Protein AF-A0A2G3AAY9-F1 (afdb_monomer_lite)

Structure (mmCIF, N/CA/C/O backbone):
data_AF-A0A2G3AAY9-F1
#
_entry.id   AF-A0A2G3AAY9-F1
#
loop_
_atom_site.group_PDB
_atom_site.id
_atom_site.type_symbol
_atom_site.label_atom_id
_atom_site.label_alt_id
_atom_site.label_comp_id
_atom_site.label_asym_id
_atom_site.label_entity_id
_atom_site.label_seq_id
_atom_site.pdbx_PDB_ins_code
_atom_site.Cartn_x
_atom_site.Cartn_y
_atom_site.Cartn_z
_atom_site.occupancy
_atom_site.B_iso_or_equiv
_atom_site.auth_seq_id
_atom_site.auth_comp_id
_atom_site.auth_asym_id
_atom_site.auth_atom_id
_atom_site.pdbx_PDB_model_num
ATOM 1 N N . MET A 1 1 ? 3.836 13.034 23.006 1.00 67.19 1 MET A N 1
ATOM 2 C CA . MET A 1 1 ? 2.646 12.261 22.595 1.00 67.19 1 MET A CA 1
ATOM 3 C C . MET A 1 1 ? 3.127 11.211 21.600 1.00 67.19 1 MET A C 1
ATOM 5 O O . MET A 1 1 ? 3.888 11.596 20.718 1.00 67.19 1 MET A O 1
ATOM 9 N N . PRO A 1 2 ? 2.841 9.915 21.791 1.00 69.81 2 PRO A N 1
ATOM 10 C CA . PRO A 1 2 ? 3.211 8.879 20.825 1.00 69.81 2 PRO A CA 1
ATOM 11 C C . PRO A 1 2 ? 2.418 9.038 19.511 1.00 69.81 2 PRO A C 1
ATOM 13 O O . PRO A 1 2 ? 1.344 9.640 19.539 1.00 69.81 2 PRO A O 1
ATOM 16 N N . PRO A 1 3 ? 2.936 8.542 18.372 1.00 76.62 3 PRO A N 1
ATOM 17 C CA . PRO A 1 3 ? 2.233 8.602 17.091 1.00 76.62 3 PRO A CA 1
ATOM 18 C C . PRO A 1 3 ? 0.943 7.768 17.116 1.00 76.62 3 PRO A C 1
ATOM 20 O O . PRO A 1 3 ? 0.908 6.677 17.684 1.00 76.62 3 PRO A O 1
ATOM 23 N N . GLU A 1 4 ? -0.115 8.284 16.489 1.00 83.81 4 GLU A N 1
ATOM 24 C CA . GLU A 1 4 ? -1.433 7.642 16.435 1.00 83.81 4 GLU A CA 1
ATOM 25 C C . GLU A 1 4 ? -1.524 6.643 15.266 1.00 83.81 4 GLU A C 1
ATOM 27 O O . GLU A 1 4 ? -1.180 6.962 14.129 1.00 83.81 4 GLU A O 1
ATOM 32 N N . ASN A 1 5 ? -2.028 5.431 15.523 1.00 91.69 5 ASN A N 1
ATOM 33 C CA . ASN A 1 5 ? -2.172 4.340 14.541 1.00 91.69 5 ASN A CA 1
ATOM 34 C C . ASN A 1 5 ? -3.445 4.480 13.676 1.00 91.69 5 ASN A C 1
ATOM 36 O O . ASN A 1 5 ? -4.177 3.515 13.463 1.00 91.69 5 ASN A O 1
ATOM 40 N N . LEU A 1 6 ? -3.755 5.702 13.244 1.00 92.44 6 LEU A N 1
ATOM 41 C CA . LEU A 1 6 ? -5.011 6.048 12.561 1.00 92.44 6 LEU A CA 1
ATOM 42 C C . LEU A 1 6 ? -4.795 6.654 11.169 1.00 92.44 6 LEU A C 1
ATOM 44 O O . LEU A 1 6 ? -5.753 6.850 10.425 1.00 92.44 6 LEU A O 1
ATOM 48 N N . ALA A 1 7 ? -3.547 6.962 10.813 1.00 92.56 7 ALA A N 1
ATOM 49 C CA . ALA A 1 7 ? -3.212 7.594 9.547 1.00 92.56 7 ALA A CA 1
ATOM 50 C C . ALA A 1 7 ? -3.374 6.630 8.363 1.00 92.56 7 ALA A C 1
ATOM 52 O O . ALA A 1 7 ? -3.051 5.445 8.453 1.00 92.56 7 ALA A O 1
ATOM 53 N N . ASN A 1 8 ? -3.789 7.164 7.219 1.00 93.31 8 ASN A N 1
ATOM 54 C CA . ASN A 1 8 ? -3.764 6.448 5.952 1.00 93.31 8 ASN A CA 1
ATOM 55 C C . ASN A 1 8 ? -2.347 6.411 5.365 1.00 93.31 8 ASN A C 1
ATOM 57 O O . ASN A 1 8 ? -1.810 7.469 5.018 1.00 93.31 8 ASN A O 1
ATOM 61 N N . PRO A 1 9 ? -1.731 5.228 5.191 1.00 94.31 9 PRO A N 1
ATOM 62 C CA . PRO A 1 9 ? -0.371 5.137 4.671 1.00 94.31 9 PRO A CA 1
ATOM 63 C C . PRO A 1 9 ? -0.291 5.245 3.135 1.00 94.31 9 PRO A C 1
ATOM 65 O O . PRO A 1 9 ? 0.812 5.262 2.588 1.00 94.31 9 PRO A O 1
ATOM 68 N N . THR A 1 10 ? -1.419 5.334 2.415 1.00 94.25 10 THR A N 1
ATOM 69 C CA . THR A 1 10 ? -1.475 5.222 0.941 1.00 94.25 10 THR A CA 1
ATOM 70 C C . THR A 1 10 ? -0.549 6.205 0.225 1.00 94.25 10 THR A C 1
ATOM 72 O O . THR A 1 10 ? 0.198 5.803 -0.665 1.00 94.25 10 THR A O 1
ATOM 75 N N . ALA A 1 11 ? -0.545 7.483 0.615 1.00 94.81 11 ALA A N 1
ATOM 76 C CA . ALA A 1 11 ? 0.270 8.501 -0.056 1.00 94.81 11 ALA A CA 1
ATOM 77 C C . ALA A 1 11 ? 1.779 8.209 0.050 1.00 94.81 11 ALA A C 1
ATOM 79 O O . ALA A 1 11 ? 2.517 8.329 -0.932 1.00 94.81 11 ALA A O 1
ATOM 80 N N . LEU A 1 12 ? 2.232 7.772 1.229 1.00 96.56 12 LEU A N 1
ATOM 81 C CA . LEU A 1 12 ? 3.622 7.379 1.453 1.00 96.56 12 LEU A CA 1
ATOM 82 C C . LEU A 1 12 ? 3.978 6.136 0.630 1.00 96.56 12 LEU A C 1
ATOM 84 O O . LEU A 1 12 ? 5.019 6.103 -0.023 1.00 96.56 12 LEU A O 1
ATOM 88 N N . LEU A 1 13 ? 3.101 5.132 0.615 1.00 97.06 13 LEU A N 1
ATOM 89 C CA . LEU A 1 13 ? 3.324 3.896 -0.134 1.00 97.06 13 LEU A CA 1
ATOM 90 C C . LEU A 1 13 ? 3.402 4.139 -1.648 1.00 97.06 13 LEU A C 1
ATOM 92 O O . LEU A 1 13 ? 4.309 3.630 -2.301 1.00 97.06 13 LEU A O 1
ATOM 96 N N . LEU A 1 14 ? 2.521 4.972 -2.207 1.00 97.12 14 LEU A N 1
ATOM 97 C CA . LEU A 1 14 ? 2.563 5.343 -3.627 1.00 97.12 14 LEU A CA 1
ATOM 98 C C . LEU A 1 14 ? 3.801 6.184 -3.982 1.00 97.12 14 LEU A C 1
ATOM 100 O O . LEU A 1 14 ? 4.340 6.070 -5.087 1.00 97.12 14 LEU A O 1
ATOM 104 N N . SER A 1 15 ? 4.299 6.984 -3.037 1.00 98.19 15 SER A N 1
ATOM 105 C CA . SER A 1 15 ? 5.580 7.685 -3.194 1.00 98.19 15 SER A CA 1
ATOM 106 C C . SER A 1 15 ? 6.742 6.688 -3.280 1.00 98.19 15 SER A C 1
ATOM 108 O O . SER A 1 15 ? 7.589 6.802 -4.166 1.00 98.19 15 SER A O 1
ATOM 110 N N . SER A 1 16 ? 6.737 5.648 -2.440 1.00 98.06 16 SER A N 1
ATOM 111 C CA . SER A 1 16 ? 7.710 4.548 -2.506 1.00 98.06 16 SER A CA 1
ATOM 112 C C . SER A 1 16 ? 7.608 3.742 -3.806 1.00 98.06 16 SER A C 1
ATOM 114 O O . SER A 1 16 ? 8.634 3.391 -4.383 1.00 98.06 16 SER A O 1
ATOM 116 N N . VAL A 1 17 ? 6.399 3.496 -4.325 1.00 98.50 17 VAL A N 1
ATOM 117 C CA . VAL A 1 17 ? 6.199 2.885 -5.656 1.00 98.50 17 VAL A CA 1
ATOM 118 C C . VAL A 1 17 ? 6.840 3.747 -6.745 1.00 98.50 17 VAL A C 1
ATOM 120 O O . VAL A 1 17 ? 7.570 3.233 -7.591 1.00 98.50 17 VAL A O 1
ATOM 123 N N . SER A 1 18 ? 6.624 5.063 -6.702 1.00 98.12 18 SER A N 1
ATOM 124 C CA . SER A 1 18 ? 7.225 6.003 -7.658 1.00 98.12 18 SER A CA 1
ATOM 125 C C . SER A 1 18 ? 8.755 5.990 -7.582 1.00 98.12 18 SER A C 1
ATOM 127 O O . SER A 1 18 ? 9.425 5.980 -8.614 1.00 98.12 18 SER A O 1
ATOM 129 N N . MET A 1 19 ? 9.317 5.903 -6.372 1.00 98.62 19 MET A N 1
ATOM 130 C CA . MET A 1 19 ? 10.757 5.729 -6.157 1.00 98.62 19 MET A CA 1
ATOM 131 C C . MET A 1 19 ? 11.272 4.418 -6.767 1.00 98.62 19 MET A C 1
ATOM 133 O O . MET A 1 19 ? 12.287 4.428 -7.456 1.00 98.62 19 MET A O 1
ATOM 137 N N . LEU A 1 20 ? 10.578 3.293 -6.566 1.00 98.69 20 LEU A N 1
ATOM 138 C CA . LEU A 1 20 ? 10.966 2.012 -7.168 1.00 98.69 20 LEU A CA 1
ATOM 139 C C . LEU A 1 20 ? 10.963 2.079 -8.699 1.00 98.69 20 LEU A C 1
ATOM 141 O O . LEU A 1 20 ? 11.884 1.563 -9.327 1.00 98.69 20 LEU A O 1
ATOM 145 N N . ARG A 1 21 ? 9.981 2.767 -9.298 1.00 98.31 21 ARG A N 1
ATOM 146 C CA . ARG A 1 21 ? 9.967 3.020 -10.748 1.00 98.31 21 ARG A CA 1
ATOM 147 C C . ARG A 1 21 ? 11.161 3.867 -11.193 1.00 98.31 21 ARG A C 1
ATOM 149 O O . ARG A 1 21 ? 11.738 3.571 -12.230 1.00 98.31 21 ARG A O 1
ATOM 156 N N . HIS A 1 22 ? 11.544 4.882 -10.416 1.00 98.12 22 HIS A N 1
ATOM 157 C CA . HIS A 1 22 ? 12.720 5.713 -10.703 1.00 98.12 22 HIS A CA 1
ATOM 158 C C . HIS A 1 22 ? 14.040 4.927 -10.635 1.00 98.12 22 HIS A C 1
ATOM 160 O O . HIS A 1 22 ? 14.970 5.232 -11.371 1.00 98.12 22 HIS A O 1
ATOM 166 N N . LEU A 1 23 ? 14.106 3.898 -9.789 1.00 98.62 23 LEU A N 1
ATOM 167 C CA . LEU A 1 23 ? 15.250 2.989 -9.663 1.00 98.62 23 LEU A CA 1
ATOM 168 C C . LEU A 1 23 ? 15.223 1.823 -10.673 1.00 98.62 23 LEU A C 1
ATOM 170 O O . LEU A 1 23 ? 15.963 0.860 -10.495 1.00 98.62 23 LEU A O 1
ATOM 174 N N . GLU A 1 24 ? 14.349 1.872 -11.684 1.00 98.50 24 GLU A N 1
ATOM 175 C CA . GLU A 1 24 ? 14.152 0.815 -12.694 1.00 98.50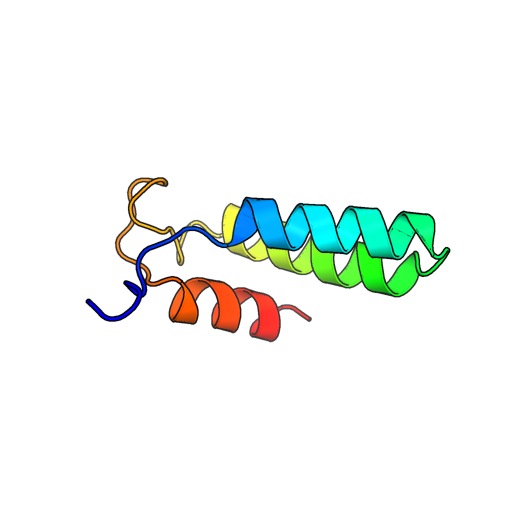 24 GLU A CA 1
ATOM 176 C C . GLU A 1 24 ? 13.701 -0.546 -12.110 1.00 98.50 24 GLU A C 1
ATOM 178 O O . GLU A 1 24 ? 13.773 -1.591 -12.755 1.00 98.50 24 GLU A O 1
ATOM 183 N N . LEU A 1 25 ? 13.159 -0.554 -10.885 1.00 98.56 25 LEU A N 1
ATOM 184 C CA . LEU A 1 25 ? 12.648 -1.746 -10.194 1.00 98.56 25 LEU A CA 1
ATOM 185 C C . LEU A 1 25 ? 11.155 -1.976 -10.486 1.00 98.56 25 LEU A C 1
ATOM 187 O O . LEU A 1 25 ? 10.343 -2.109 -9.564 1.00 98.56 25 LEU A O 1
ATOM 191 N N . HIS A 1 26 ? 10.792 -2.023 -11.768 1.00 98.06 26 HIS A N 1
ATOM 192 C CA . HIS A 1 26 ? 9.398 -2.043 -12.229 1.00 98.06 26 HIS A CA 1
ATOM 193 C C . HIS A 1 26 ? 8.579 -3.210 -11.660 1.00 98.06 26 HIS A C 1
ATOM 195 O O . HIS A 1 26 ? 7.538 -2.960 -11.061 1.00 98.06 26 HIS A O 1
ATOM 201 N N . ASP A 1 27 ? 9.093 -4.444 -11.696 1.00 98.19 27 ASP A N 1
ATOM 202 C CA . ASP A 1 27 ? 8.376 -5.623 -11.177 1.00 98.19 27 ASP A CA 1
ATOM 203 C C . ASP A 1 27 ? 7.980 -5.487 -9.697 1.00 98.19 27 ASP A C 1
ATOM 205 O O . ASP A 1 27 ? 6.930 -5.960 -9.262 1.00 98.19 27 ASP A O 1
ATOM 209 N N . LYS A 1 28 ? 8.835 -4.844 -8.890 1.00 98.19 28 LYS A N 1
ATOM 210 C CA . LYS A 1 28 ? 8.565 -4.614 -7.460 1.00 98.19 28 LYS A CA 1
ATOM 211 C C . LYS A 1 28 ? 7.540 -3.503 -7.281 1.00 98.19 28 LYS A C 1
ATOM 213 O O . LYS A 1 28 ? 6.657 -3.628 -6.437 1.00 98.19 28 LYS A O 1
ATOM 218 N N . ALA A 1 29 ? 7.664 -2.438 -8.071 1.00 98.50 29 ALA A N 1
ATOM 219 C CA . ALA A 1 29 ? 6.719 -1.333 -8.068 1.00 98.50 29 ALA A CA 1
ATOM 220 C C . ALA A 1 29 ? 5.308 -1.807 -8.445 1.00 98.50 29 ALA A C 1
ATOM 222 O O . ALA A 1 29 ? 4.360 -1.477 -7.738 1.00 98.50 29 ALA A O 1
ATOM 223 N N . ASP A 1 30 ? 5.188 -2.616 -9.499 1.00 98.38 30 ASP A N 1
ATOM 224 C CA . ASP A 1 30 ? 3.910 -3.131 -9.996 1.00 98.38 30 ASP A CA 1
ATOM 225 C C . ASP A 1 30 ? 3.249 -4.054 -8.966 1.00 98.38 30 ASP A C 1
ATOM 227 O O . ASP A 1 30 ? 2.101 -3.826 -8.599 1.00 98.38 30 ASP A O 1
ATOM 231 N N . ARG A 1 31 ? 3.995 -5.010 -8.387 1.00 98.44 31 ARG A N 1
ATOM 232 C CA . ARG A 1 31 ? 3.468 -5.890 -7.324 1.00 98.44 31 ARG A CA 1
ATOM 233 C C . ARG A 1 31 ? 2.920 -5.115 -6.126 1.00 98.44 31 ARG A C 1
ATOM 235 O O . ARG A 1 31 ? 1.832 -5.416 -5.644 1.00 98.44 31 ARG A O 1
ATOM 242 N N . ILE A 1 32 ? 3.665 -4.116 -5.647 1.00 98.25 32 ILE A N 1
ATOM 243 C CA . ILE A 1 32 ? 3.246 -3.302 -4.497 1.00 98.25 32 ILE A CA 1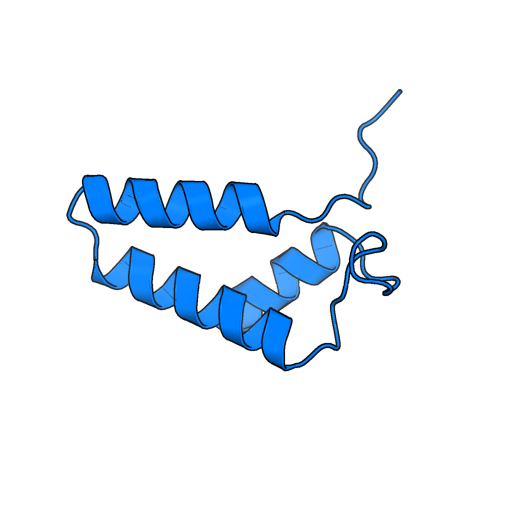
ATOM 244 C C . ILE A 1 32 ? 2.042 -2.431 -4.863 1.00 98.25 32 ILE A C 1
ATOM 246 O O . ILE A 1 32 ? 1.096 -2.337 -4.083 1.00 98.25 32 ILE A O 1
ATOM 250 N N . GLN A 1 33 ? 2.053 -1.808 -6.042 1.00 98.25 33 GLN A N 1
ATOM 251 C CA . GLN A 1 33 ? 0.943 -0.979 -6.502 1.00 98.25 33 GLN A CA 1
ATOM 252 C C . GLN A 1 33 ? -0.343 -1.795 -6.653 1.00 98.25 33 GLN A C 1
ATOM 254 O O . GLN A 1 33 ? -1.392 -1.360 -6.179 1.00 98.25 33 GLN A O 1
ATOM 259 N N . ASP A 1 34 ? -0.264 -2.986 -7.241 1.00 98.25 34 ASP A N 1
ATOM 260 C CA . ASP A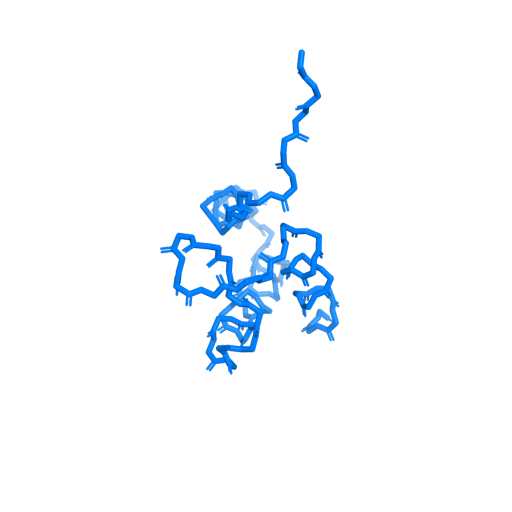 1 34 ? -1.410 -3.879 -7.402 1.00 98.25 34 ASP A CA 1
ATOM 261 C C . ASP A 1 34 ? -1.979 -4.320 -6.051 1.00 98.25 34 ASP A C 1
ATOM 263 O O . ASP A 1 34 ? -3.198 -4.312 -5.870 1.00 98.25 34 ASP A O 1
ATOM 267 N N . ALA A 1 35 ? -1.122 -4.652 -5.081 1.00 98.19 35 ALA A N 1
ATOM 268 C CA . ALA A 1 35 ? -1.552 -4.994 -3.727 1.00 98.19 35 ALA A CA 1
ATOM 269 C C . ALA A 1 35 ? -2.273 -3.821 -3.037 1.00 98.19 35 ALA A C 1
ATOM 271 O O . ALA A 1 35 ? -3.351 -4.005 -2.473 1.00 98.19 35 ALA A O 1
ATOM 272 N N . ILE A 1 36 ? -1.743 -2.595 -3.151 1.00 97.25 36 ILE A N 1
ATOM 273 C CA . ILE A 1 36 ? -2.392 -1.380 -2.623 1.00 97.25 36 ILE A CA 1
ATOM 274 C C . ILE A 1 36 ? -3.773 -1.180 -3.259 1.00 97.25 36 ILE A C 1
ATOM 276 O O . ILE A 1 36 ? -4.758 -0.953 -2.553 1.00 97.25 36 ILE A O 1
ATOM 280 N N . LEU A 1 37 ? -3.859 -1.270 -4.589 1.00 96.31 37 LEU A N 1
ATOM 281 C CA . LEU A 1 37 ? -5.110 -1.056 -5.316 1.00 96.31 37 LEU A CA 1
ATOM 282 C C . LEU A 1 37 ? -6.158 -2.122 -4.982 1.00 96.31 37 LEU A C 1
ATOM 284 O O . LEU A 1 37 ? -7.327 -1.773 -4.816 1.00 96.31 37 LEU A O 1
ATOM 288 N N . LYS A 1 38 ? -5.756 -3.389 -4.822 1.00 96.81 38 LYS A N 1
ATOM 289 C CA . LYS A 1 38 ? -6.648 -4.469 -4.369 1.00 96.81 38 LYS A CA 1
ATOM 290 C C . LYS A 1 38 ? -7.212 -4.189 -2.978 1.00 96.81 38 LYS A C 1
ATOM 292 O O . LYS A 1 38 ? -8.431 -4.216 -2.820 1.00 96.81 38 LYS A O 1
ATOM 297 N N . THR A 1 39 ? -6.371 -3.836 -2.003 1.00 95.94 39 THR A N 1
ATOM 298 C CA . THR A 1 39 ? -6.821 -3.510 -0.636 1.00 95.94 39 THR A CA 1
ATOM 299 C C . THR A 1 39 ? -7.834 -2.365 -0.625 1.00 95.94 39 THR A C 1
ATOM 301 O O . THR A 1 39 ? -8.854 -2.437 0.065 1.00 95.94 39 THR A O 1
ATOM 304 N N . ILE A 1 40 ? -7.589 -1.318 -1.420 1.00 93.25 40 ILE A N 1
ATOM 305 C CA . ILE A 1 40 ? -8.515 -0.185 -1.552 1.00 93.25 40 ILE A CA 1
ATOM 306 C C . ILE A 1 40 ? -9.827 -0.630 -2.212 1.00 93.25 40 ILE A C 1
ATOM 308 O O . ILE A 1 40 ? -10.903 -0.287 -1.718 1.00 93.25 40 ILE A O 1
ATOM 312 N N . ALA A 1 41 ? -9.751 -1.405 -3.298 1.00 94.12 41 ALA A N 1
ATOM 313 C CA . ALA A 1 41 ? -10.915 -1.870 -4.052 1.00 94.12 41 ALA A CA 1
ATOM 314 C C . ALA A 1 41 ? -11.829 -2.798 -3.235 1.00 94.12 41 ALA A C 1
ATOM 316 O O . ALA A 1 41 ? -13.048 -2.750 -3.397 1.00 94.12 41 ALA A O 1
ATOM 317 N N . GLU A 1 42 ? -11.272 -3.604 -2.327 1.00 94.31 42 GLU A N 1
ATOM 318 C CA . GLU A 1 42 ? -12.063 -4.419 -1.399 1.00 94.31 42 GLU A CA 1
ATOM 319 C C . GLU A 1 42 ? -12.896 -3.575 -0.428 1.00 94.31 42 GLU A C 1
ATOM 321 O O . GLU A 1 42 ? -13.933 -4.029 0.059 1.00 94.31 42 GLU A O 1
ATOM 326 N N . GLY A 1 43 ? -12.432 -2.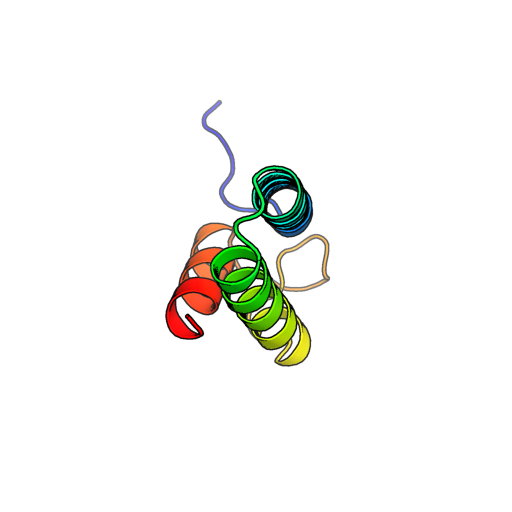366 -0.097 1.00 91.69 43 GLY A N 1
ATOM 327 C CA . GLY A 1 43 ? -13.131 -1.435 0.789 1.00 91.69 43 GLY A CA 1
ATOM 328 C C . GLY A 1 43 ? -13.317 -1.925 2.232 1.00 91.69 43 GLY A C 1
ATOM 329 O O . GLY A 1 43 ? -14.042 -1.277 2.994 1.00 91.69 43 GLY A O 1
ATOM 330 N N . LYS A 1 44 ? -12.689 -3.045 2.620 1.00 93.31 44 LYS A N 1
ATOM 331 C CA . LYS A 1 44 ? -12.769 -3.643 3.966 1.00 93.31 44 LYS A CA 1
ATOM 332 C C . LYS A 1 44 ? -11.881 -2.916 4.971 1.00 93.31 44 LYS A C 1
ATOM 334 O O . LYS 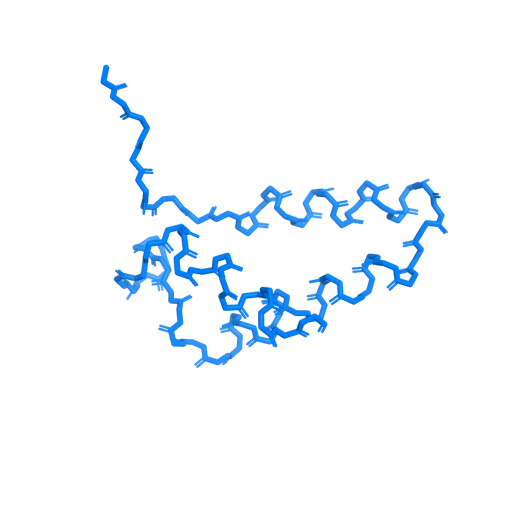A 1 44 ? -12.323 -2.598 6.069 1.00 93.31 44 LYS A O 1
ATOM 339 N N . TYR A 1 45 ? -10.651 -2.608 4.569 1.00 93.94 45 TYR A N 1
ATOM 340 C CA . TYR A 1 45 ? -9.653 -1.942 5.399 1.00 93.94 45 TYR A CA 1
ATOM 341 C C . TYR A 1 45 ? -9.598 -0.470 5.005 1.00 93.94 45 TYR A C 1
ATOM 343 O O . TYR A 1 45 ? -8.732 -0.056 4.252 1.00 93.94 45 TYR A O 1
ATOM 351 N N . ARG A 1 46 ? -10.575 0.330 5.432 1.00 92.25 46 ARG A N 1
ATOM 352 C CA . ARG A 1 46 ? -10.568 1.785 5.204 1.00 92.25 46 ARG A CA 1
ATOM 353 C C . ARG A 1 46 ? -10.185 2.496 6.490 1.00 92.25 46 ARG A C 1
ATOM 355 O O . ARG A 1 46 ? -10.792 2.239 7.526 1.00 92.25 46 ARG A O 1
ATOM 362 N N . THR A 1 47 ? -9.197 3.377 6.419 1.00 92.06 47 THR A N 1
ATOM 363 C CA . THR A 1 47 ? -8.815 4.256 7.529 1.00 92.06 47 THR A CA 1
ATOM 364 C C . THR A 1 47 ? -9.852 5.364 7.738 1.00 92.06 47 THR A C 1
ATOM 366 O O . THR A 1 47 ? -10.755 5.546 6.915 1.00 92.06 47 THR A O 1
ATOM 369 N N . GLY A 1 48 ? -9.762 6.086 8.858 1.00 89.81 48 GLY A N 1
ATOM 370 C CA . GLY A 1 48 ? -10.769 7.078 9.264 1.00 89.81 48 GLY A CA 1
ATOM 371 C C . GLY A 1 48 ? -11.030 8.178 8.230 1.00 89.81 48 GLY A C 1
ATOM 372 O O . GLY A 1 48 ? -12.176 8.534 7.970 1.00 89.81 48 GLY A O 1
ATOM 373 N N . ASP A 1 49 ? -9.979 8.660 7.571 1.00 88.62 49 ASP A N 1
ATOM 374 C CA . ASP A 1 49 ? -10.032 9.634 6.471 1.00 88.62 49 ASP A CA 1
ATOM 375 C C . ASP A 1 49 ? -10.744 9.104 5.213 1.00 88.62 49 ASP A C 1
ATOM 377 O O . ASP A 1 49 ? -11.297 9.886 4.443 1.00 88.62 49 ASP A O 1
ATOM 381 N N . LEU A 1 50 ? -10.790 7.782 5.029 1.00 86.88 50 LEU A N 1
ATOM 382 C CA . LEU A 1 50 ? -11.543 7.107 3.966 1.00 86.88 50 LEU A CA 1
ATOM 383 C C . LEU A 1 50 ? -12.951 6.676 4.420 1.00 86.88 50 LEU A C 1
ATOM 385 O O . LEU A 1 50 ? -13.624 5.906 3.725 1.00 86.88 50 LEU A O 1
ATOM 389 N N . GLY A 1 51 ? -13.401 7.146 5.589 1.00 88.56 51 GLY A N 1
ATOM 390 C CA . GLY A 1 51 ? -14.715 6.839 6.153 1.00 88.56 51 GLY A CA 1
ATOM 391 C C . GLY A 1 51 ? -14.839 5.426 6.727 1.00 88.56 51 GLY A C 1
ATOM 392 O O . GLY A 1 51 ? -15.951 4.905 6.815 1.00 88.56 51 GLY A O 1
ATOM 393 N N . GLY A 1 52 ? -13.720 4.785 7.072 1.00 91.94 52 GLY A N 1
ATOM 394 C CA . GLY A 1 52 ? -13.706 3.494 7.756 1.00 91.94 52 GLY A CA 1
ATOM 395 C C . GLY A 1 52 ? -13.181 3.583 9.187 1.00 91.94 52 GLY A C 1
ATOM 396 O O . GLY A 1 52 ? -13.063 4.658 9.767 1.00 91.94 52 GLY A O 1
ATOM 397 N N . THR A 1 53 ? -12.886 2.427 9.773 1.00 93.62 53 THR A N 1
ATOM 398 C CA . THR A 1 53 ? -12.420 2.303 11.164 1.00 93.62 53 THR A CA 1
ATOM 399 C C . THR A 1 53 ? -11.107 1.536 11.285 1.00 93.62 53 THR A C 1
ATOM 401 O O . THR A 1 53 ? -10.670 1.268 12.400 1.00 93.62 53 THR A O 1
ATOM 404 N N . ALA A 1 54 ? -10.498 1.150 10.162 1.00 95.44 54 ALA A N 1
ATOM 405 C CA . ALA A 1 54 ? -9.249 0.406 10.167 1.00 95.44 54 ALA A CA 1
ATOM 406 C C . ALA A 1 54 ? -8.092 1.302 10.623 1.00 95.44 54 ALA A C 1
ATOM 408 O O . ALA A 1 54 ? -8.013 2.486 10.291 1.00 95.44 54 ALA A O 1
ATOM 409 N N . SER A 1 55 ? -7.172 0.710 11.365 1.00 96.00 55 SER A N 1
ATOM 410 C CA . SER A 1 55 ? -5.902 1.315 11.744 1.00 96.00 55 SER A CA 1
ATOM 411 C C . SER A 1 55 ? -4.900 1.315 10.586 1.00 96.00 55 SER A C 1
ATOM 413 O O . SER A 1 55 ? -5.024 0.553 9.620 1.00 96.00 55 SER A O 1
ATOM 415 N N . THR A 1 56 ? -3.840 2.119 10.711 1.00 95.56 56 THR A N 1
ATOM 416 C CA . THR A 1 56 ? -2.698 2.091 9.776 1.00 95.56 56 THR A CA 1
ATOM 417 C C . THR A 1 56 ? -2.100 0.685 9.677 1.00 95.56 56 THR A C 1
ATOM 419 O O . THR A 1 56 ? -1.732 0.229 8.593 1.00 95.56 56 THR A O 1
ATOM 422 N N . THR A 1 57 ? -2.027 -0.015 10.812 1.00 96.00 57 THR A N 1
ATOM 423 C CA . THR A 1 57 ? -1.499 -1.383 10.903 1.00 96.00 57 THR A CA 1
ATOM 424 C C . THR A 1 57 ? -2.381 -2.383 10.159 1.00 96.00 57 THR A C 1
ATOM 426 O O . THR A 1 57 ? -1.866 -3.161 9.363 1.00 96.00 57 THR A O 1
ATOM 429 N N . GLU A 1 58 ? -3.700 -2.350 10.363 1.00 96.56 58 GLU A N 1
ATOM 430 C CA . GLU A 1 58 ? -4.630 -3.246 9.658 1.00 96.56 58 GLU A CA 1
ATOM 431 C C . GLU A 1 58 ? -4.599 -3.019 8.146 1.00 96.56 58 GLU A C 1
ATOM 433 O O . GLU A 1 58 ? -4.541 -3.984 7.387 1.00 96.56 58 GLU A O 1
ATOM 438 N N . PHE A 1 59 ? -4.560 -1.756 7.711 1.00 96.31 59 PHE A N 1
ATOM 439 C CA . PHE A 1 59 ? -4.414 -1.414 6.296 1.00 96.31 59 PHE A CA 1
ATOM 440 C C . PHE A 1 59 ? -3.118 -1.979 5.700 1.00 96.31 59 PHE A C 1
ATOM 442 O O . PHE A 1 59 ? -3.120 -2.565 4.620 1.00 96.31 59 PHE A O 1
ATOM 449 N N . THR A 1 60 ? -2.005 -1.820 6.420 1.00 96.56 60 THR A N 1
ATOM 450 C CA . THR A 1 60 ? -0.684 -2.288 5.974 1.00 96.56 60 THR A CA 1
ATOM 451 C C . THR A 1 60 ? -0.626 -3.813 5.906 1.00 96.56 60 THR A C 1
ATOM 453 O O . THR A 1 60 ? -0.141 -4.354 4.917 1.00 96.56 60 THR A O 1
ATOM 456 N N . ASN A 1 61 ? -1.163 -4.510 6.910 1.00 97.50 61 ASN A N 1
ATOM 457 C CA . ASN A 1 61 ? -1.223 -5.972 6.916 1.00 97.50 61 ASN A CA 1
ATOM 458 C C . ASN A 1 61 ? -2.054 -6.502 5.745 1.00 97.50 61 ASN A C 1
ATOM 460 O O . ASN A 1 61 ? -1.601 -7.401 5.047 1.00 97.50 61 ASN A O 1
ATOM 464 N N . ALA A 1 62 ? -3.204 -5.882 5.465 1.00 97.25 62 ALA A N 1
ATOM 465 C CA . ALA A 1 62 ? -4.030 -6.265 4.326 1.00 97.25 62 ALA A CA 1
ATOM 466 C C . ALA A 1 62 ? -3.286 -6.124 2.989 1.00 97.25 62 ALA A C 1
ATOM 468 O O . ALA A 1 62 ? -3.422 -6.979 2.125 1.00 97.25 62 ALA A O 1
ATOM 469 N N . ILE A 1 63 ? -2.461 -5.083 2.813 1.00 97.19 63 ILE A N 1
ATOM 470 C CA . ILE A 1 63 ? -1.594 -4.971 1.626 1.00 97.19 63 ILE A CA 1
ATOM 471 C C . ILE A 1 63 ? -0.583 -6.117 1.576 1.00 97.19 63 ILE A C 1
ATOM 473 O O . ILE A 1 63 ? -0.399 -6.706 0.515 1.00 97.19 63 ILE A O 1
ATOM 477 N N . CYS A 1 64 ? 0.073 -6.434 2.695 1.00 97.38 64 CYS A N 1
ATOM 478 C CA . CYS A 1 64 ? 1.051 -7.522 2.754 1.00 97.38 64 CYS A CA 1
ATOM 479 C C . CYS A 1 64 ? 0.444 -8.883 2.388 1.00 97.38 64 CYS A C 1
ATOM 481 O O . CYS A 1 64 ? 1.115 -9.675 1.733 1.00 97.38 64 CYS A O 1
ATOM 483 N N . ASP A 1 65 ? -0.816 -9.129 2.751 1.00 97.56 65 ASP A N 1
ATOM 484 C CA . ASP A 1 65 ? -1.539 -10.358 2.398 1.00 97.56 65 ASP A CA 1
ATOM 485 C C . ASP A 1 65 ? -1.806 -10.488 0.882 1.00 97.56 65 ASP A C 1
ATOM 487 O O . ASP A 1 65 ? -2.061 -11.588 0.391 1.00 97.56 65 ASP A O 1
ATOM 491 N N . HIS A 1 66 ? -1.724 -9.385 0.126 1.00 95.88 66 HIS A N 1
ATOM 492 C CA . HIS A 1 66 ? -1.923 -9.338 -1.331 1.00 95.88 66 HIS A CA 1
ATOM 493 C C . HIS A 1 66 ? -0.621 -9.393 -2.160 1.00 95.88 66 HIS A C 1
ATOM 495 O O . HIS A 1 66 ? -0.702 -9.296 -3.392 1.00 95.88 66 HIS A O 1
ATOM 501 N N . LEU A 1 67 ? 0.558 -9.513 -1.525 1.00 92.44 67 LEU A N 1
ATOM 502 C CA . LEU A 1 67 ? 1.887 -9.475 -2.176 1.00 92.44 67 LEU A CA 1
ATOM 503 C C . LEU A 1 67 ? 2.406 -10.813 -2.722 1.00 92.44 67 LEU A C 1
ATOM 505 O O . LEU A 1 67 ? 2.105 -11.882 -2.156 1.00 92.44 67 LEU A O 1
#

Organism: Capsicum annuum (NCBI:txid4072)

pLDDT: mean 94.4, std 5.98, range [67.19, 98.69]

InterPro domains:
  IPR024084 Isopropylmalate dehydrogenase-like domain [PF00180] (5-63)

Secondary structure (DSSP, 8-state):
-PPPTT---HHHHHHHHHHHHHTT-HHHHHHHHHHHHHHHHH-SS--GGGTS---HHHHHHHHHHT-

Foldseek 3Di:
DDDFQQDACLVVQLVVLVVCVVVVVPVVSVQLVVLLVVLVVVVPQDGVVRVDPHTNVRSVVSSVVSD

Radius of gyration: 12.46 Å; chains: 1; bounding box: 30×23×35 Å

Sequence (67 aa):
MPPENLANPTALLLSSVSMLRHL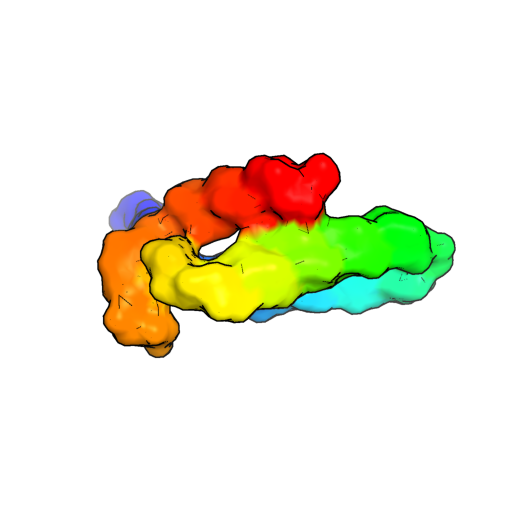ELHDKADRIQDAILKTIAEGKYRTGDLGGTASTTEFTNAICDHL